Protein AF-A0A5C8LDX1-F1 (afdb_monomer_lite)

Radius of gyration: 18.89 Å; chains: 1; bounding box: 37×36×48 Å

Sequence (87 aa):
MVHPEDIDQRGKVSSIKFPRGTIVDSKYQYNPNAEPGKYGGTLDPSNRKVTQEDIKIFFKDIKFDKNGIGQIGKITNTIYYKDGSTR

Secondary structure (DSSP, 8-state):
-PPP---B-TTS--BTTS-TT-B--GGGBSSTTSPTTSTT-SB-GGG-B--HHHHHHHHTTPPB-TTS-B--S----PPBPTTS-B-

Structure (mmCIF, N/CA/C/O backbone):
data_AF-A0A5C8LDX1-F1
#
_entry.id   AF-A0A5C8LDX1-F1
#
loop_
_atom_site.group_PDB
_atom_site.id
_atom_site.type_symbol
_atom_site.label_atom_id
_atom_site.label_alt_id
_atom_site.label_comp_id
_atom_site.label_asym_id
_atom_site.label_entity_id
_atom_site.label_seq_id
_atom_site.pdbx_PDB_ins_code
_atom_site.Cartn_x
_atom_site.Cartn_y
_atom_site.Cartn_z
_atom_site.occupancy
_atom_site.B_iso_or_equiv
_atom_site.auth_seq_id
_atom_site.auth_comp_id
_atom_site.auth_asym_id
_atom_site.auth_atom_id
_atom_site.pdbx_PDB_model_num
ATOM 1 N N . MET A 1 1 ? -8.392 -9.488 2.576 1.00 46.22 1 MET A N 1
ATOM 2 C CA . MET A 1 1 ? -7.675 -8.338 1.986 1.00 46.22 1 MET A CA 1
ATOM 3 C C . MET A 1 1 ? -7.347 -8.726 0.557 1.00 46.22 1 MET A C 1
ATOM 5 O O . MET A 1 1 ? -6.557 -9.636 0.367 1.00 46.22 1 MET A O 1
ATOM 9 N N . VAL A 1 2 ? -8.056 -8.164 -0.421 1.00 49.50 2 VAL A N 1
ATOM 10 C CA . VAL A 1 2 ? -7.832 -8.479 -1.840 1.00 49.50 2 VAL A CA 1
ATOM 11 C C . VAL A 1 2 ? -6.644 -7.637 -2.294 1.00 49.50 2 VAL A C 1
ATOM 13 O O . VAL A 1 2 ? -6.693 -6.411 -2.189 1.00 49.50 2 VAL A O 1
ATOM 16 N N . HIS A 1 3 ? -5.550 -8.281 -2.697 1.00 53.62 3 HIS A N 1
ATOM 17 C CA . HIS A 1 3 ? -4.451 -7.574 -3.346 1.00 53.62 3 HIS A CA 1
ATOM 18 C C . HIS A 1 3 ? -4.881 -7.224 -4.774 1.00 53.62 3 HIS A C 1
ATOM 20 O O . HIS A 1 3 ? -5.496 -8.070 -5.421 1.00 53.62 3 HIS A O 1
ATOM 26 N N . PRO A 1 4 ? -4.591 -6.010 -5.274 1.00 58.38 4 PRO A N 1
ATOM 27 C CA . PRO A 1 4 ? -4.804 -5.705 -6.681 1.00 58.38 4 PRO A CA 1
ATOM 28 C C . PRO A 1 4 ? -4.023 -6.716 -7.528 1.00 58.38 4 PRO A C 1
ATOM 30 O O . PRO A 1 4 ? -2.817 -6.870 -7.339 1.00 58.38 4 PRO A O 1
ATOM 33 N N . GLU A 1 5 ? -4.719 -7.412 -8.425 1.00 61.62 5 GLU A N 1
ATOM 34 C CA . GLU A 1 5 ? -4.124 -8.377 -9.366 1.00 61.62 5 GLU A CA 1
ATOM 35 C C . GLU A 1 5 ? -3.314 -7.674 -10.455 1.00 61.62 5 GLU A C 1
ATOM 37 O O . GLU A 1 5 ? -2.488 -8.279 -11.132 1.00 61.62 5 GLU A O 1
ATOM 42 N N . ASP A 1 6 ? -3.558 -6.375 -10.611 1.00 68.69 6 ASP A N 1
ATOM 43 C CA . ASP A 1 6 ? -2.923 -5.560 -11.618 1.00 68.69 6 ASP A CA 1
ATOM 44 C C . ASP A 1 6 ? -1.479 -5.250 -11.206 1.00 68.69 6 ASP A C 1
ATOM 46 O O . ASP A 1 6 ? -1.195 -4.460 -10.297 1.00 68.69 6 ASP A O 1
ATOM 50 N N . ILE A 1 7 ? -0.553 -5.947 -11.853 1.00 78.75 7 ILE A N 1
ATOM 51 C CA . ILE A 1 7 ? 0.882 -5.863 -11.588 1.00 78.75 7 ILE A CA 1
ATOM 52 C C . ILE A 1 7 ? 1.456 -4.560 -12.156 1.00 78.75 7 ILE A C 1
ATOM 54 O O . ILE A 1 7 ? 2.499 -4.117 -11.681 1.00 78.75 7 ILE A O 1
ATOM 58 N N . ASP A 1 8 ? 0.788 -3.909 -13.111 1.00 87.75 8 ASP A N 1
ATOM 59 C CA . ASP A 1 8 ? 1.259 -2.660 -13.707 1.00 87.75 8 ASP A CA 1
ATOM 60 C C . 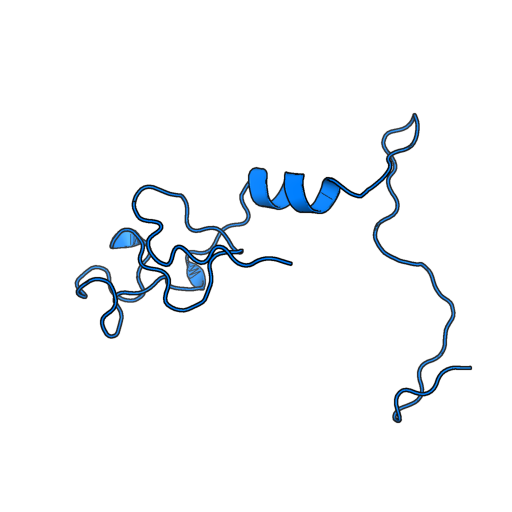ASP A 1 8 ? 0.595 -1.440 -13.062 1.00 87.75 8 ASP A C 1
ATOM 62 O O . ASP A 1 8 ? -0.604 -1.201 -13.167 1.00 87.75 8 ASP A O 1
ATOM 66 N N . GLN A 1 9 ? 1.396 -0.655 -12.349 1.00 88.56 9 GLN A N 1
ATOM 67 C CA . GLN A 1 9 ? 0.961 0.537 -11.622 1.00 88.56 9 GLN A CA 1
ATOM 68 C C . GLN A 1 9 ? 1.739 1.782 -12.072 1.00 88.56 9 GLN A C 1
ATOM 70 O O . GLN A 1 9 ? 1.895 2.737 -11.303 1.00 88.56 9 GLN A O 1
ATOM 75 N N . ARG A 1 10 ? 2.246 1.791 -13.312 1.00 90.00 10 ARG A N 1
ATOM 76 C CA . ARG A 1 10 ? 2.874 2.979 -13.917 1.00 90.00 10 ARG A CA 1
ATOM 77 C C . ARG A 1 10 ? 1.923 4.182 -13.916 1.00 90.00 10 ARG A C 1
ATOM 79 O O . ARG A 1 10 ? 0.706 4.035 -14.010 1.00 90.00 10 ARG A O 1
ATOM 86 N N . GLY A 1 11 ? 2.479 5.382 -13.752 1.00 85.69 11 GLY A N 1
ATOM 87 C CA . GLY A 1 11 ? 1.715 6.629 -13.611 1.00 85.69 11 GLY A CA 1
ATOM 88 C C . GLY A 1 11 ? 1.021 6.834 -12.256 1.00 85.69 11 GLY A C 1
ATOM 89 O O . GLY A 1 11 ? 0.405 7.881 -12.045 1.00 85.69 11 GLY A O 1
ATOM 90 N N . LYS A 1 12 ? 1.126 5.885 -11.316 1.00 84.25 12 LYS A N 1
ATOM 91 C CA . LYS A 1 12 ? 0.597 6.018 -9.949 1.00 84.25 12 LYS A CA 1
ATOM 92 C C . LYS A 1 12 ? 1.717 6.243 -8.938 1.00 84.25 12 LYS A C 1
ATOM 94 O O . LYS A 1 12 ? 2.880 5.914 -9.157 1.00 84.25 12 LYS A O 1
ATOM 99 N N . VAL A 1 13 ? 1.348 6.791 -7.783 1.00 83.50 13 VAL A N 1
ATOM 100 C CA . VAL A 1 13 ? 2.249 6.843 -6.627 1.00 83.50 13 VAL A CA 1
ATOM 101 C C . VAL A 1 13 ? 2.450 5.422 -6.106 1.00 83.50 13 VAL A C 1
ATOM 103 O O . VAL A 1 13 ? 1.476 4.698 -5.910 1.00 83.50 13 VAL A O 1
ATOM 106 N N . SER A 1 14 ? 3.702 5.040 -5.856 1.00 83.81 14 SER A N 1
ATOM 107 C CA . SER A 1 14 ? 4.088 3.749 -5.278 1.00 83.81 14 SER A CA 1
ATOM 108 C C . SER A 1 14 ? 3.431 3.512 -3.917 1.00 83.81 14 SER A C 1
ATOM 110 O O . SER A 1 14 ? 3.981 3.888 -2.884 1.00 83.81 14 SER A O 1
ATOM 112 N N . SER A 1 15 ? 2.247 2.901 -3.901 1.00 85.69 15 SER A N 1
ATOM 113 C CA . SER A 1 15 ? 1.510 2.604 -2.674 1.00 85.69 15 SER A CA 1
ATOM 114 C C . SER A 1 15 ? 2.157 1.453 -1.902 1.00 85.69 15 SER A C 1
ATOM 116 O O . SER A 1 15 ? 2.715 0.510 -2.471 1.00 85.69 15 SER A O 1
ATOM 118 N N . ILE A 1 16 ? 2.019 1.493 -0.577 1.00 86.38 16 ILE A N 1
ATOM 119 C CA . ILE A 1 16 ? 2.431 0.409 0.317 1.00 86.38 16 ILE A CA 1
ATOM 120 C C . ILE A 1 16 ? 1.707 -0.915 0.023 1.00 86.38 16 ILE A C 1
ATOM 122 O O . ILE A 1 16 ? 2.274 -1.980 0.268 1.00 86.38 16 ILE A O 1
ATOM 126 N N . LYS A 1 17 ? 0.492 -0.869 -0.540 1.00 84.69 17 LYS A N 1
ATOM 127 C CA . LYS A 1 17 ? -0.351 -2.053 -0.776 1.00 84.69 17 LYS A CA 1
ATOM 128 C C . LYS A 1 17 ? -0.031 -2.827 -2.047 1.00 84.69 17 LYS A C 1
ATOM 130 O O . LYS A 1 17 ? -0.547 -3.935 -2.208 1.00 84.69 17 LYS A O 1
ATOM 135 N N . PHE A 1 18 ? 0.777 -2.269 -2.947 1.00 87.50 18 PHE A N 1
ATOM 136 C CA . PHE A 1 18 ? 1.125 -2.949 -4.191 1.00 87.50 18 PHE A CA 1
ATOM 137 C C . PHE A 1 18 ? 1.796 -4.302 -3.904 1.00 87.50 18 PHE A C 1
ATOM 139 O O . PHE A 1 18 ? 2.571 -4.406 -2.950 1.00 87.50 18 PHE A O 1
ATOM 146 N N . PRO A 1 19 ? 1.510 -5.366 -4.668 1.00 86.31 19 PRO A N 1
ATOM 147 C CA . PRO A 1 19 ? 2.171 -6.649 -4.459 1.00 86.31 19 PRO A CA 1
ATOM 148 C C . PRO A 1 19 ? 3.691 -6.550 -4.688 1.00 86.31 19 PRO A C 1
ATOM 150 O O . PRO A 1 19 ? 4.251 -5.511 -5.049 1.00 86.31 19 PRO A O 1
ATOM 153 N N . ARG A 1 20 ? 4.421 -7.630 -4.408 1.00 84.56 20 ARG A N 1
ATOM 154 C CA . ARG A 1 20 ? 5.817 -7.726 -4.862 1.00 84.56 20 ARG A CA 1
ATOM 155 C C . ARG A 1 20 ? 5.828 -7.985 -6.367 1.00 84.56 20 ARG A C 1
ATOM 157 O O . ARG A 1 20 ? 4.919 -8.624 -6.882 1.00 84.56 20 ARG A O 1
ATOM 164 N N . GLY A 1 21 ? 6.853 -7.492 -7.057 1.00 86.12 21 GLY A N 1
ATOM 165 C CA . GLY A 1 21 ? 6.958 -7.628 -8.512 1.00 86.12 21 GLY A CA 1
ATOM 166 C C . GLY A 1 21 ? 6.136 -6.613 -9.312 1.00 86.12 21 GLY A C 1
ATOM 167 O O . GLY A 1 21 ? 6.114 -6.699 -10.533 1.00 86.12 21 GLY A O 1
ATOM 168 N N . THR A 1 22 ? 5.495 -5.638 -8.656 1.00 90.81 22 THR A N 1
ATOM 169 C CA . THR A 1 22 ? 4.759 -4.565 -9.336 1.00 90.81 22 THR A CA 1
ATOM 170 C C . THR A 1 22 ? 5.668 -3.769 -10.269 1.00 90.81 22 THR A C 1
ATOM 172 O O . THR A 1 22 ? 6.745 -3.311 -9.871 1.00 90.81 22 THR A O 1
ATOM 175 N N . ILE A 1 23 ? 5.204 -3.586 -11.500 1.00 92.00 23 ILE A N 1
ATOM 176 C CA . ILE A 1 23 ? 5.786 -2.712 -12.507 1.00 92.00 23 ILE A CA 1
ATOM 177 C C . ILE A 1 23 ? 5.359 -1.276 -12.193 1.00 92.00 23 ILE A C 1
ATOM 179 O O . ILE A 1 23 ? 4.183 -0.982 -11.996 1.00 92.00 23 ILE A O 1
ATOM 183 N N . VAL A 1 24 ? 6.334 -0.380 -12.113 1.00 91.06 24 VAL A N 1
ATOM 184 C CA . VAL A 1 24 ? 6.153 1.040 -11.786 1.00 91.06 24 VAL A CA 1
ATOM 185 C C . VAL A 1 24 ? 7.034 1.886 -12.695 1.00 91.06 24 VAL A C 1
ATOM 187 O O . VAL A 1 24 ? 7.890 1.355 -13.408 1.00 91.06 24 VAL A O 1
ATOM 190 N N . ASP A 1 25 ? 6.841 3.205 -12.671 1.00 93.00 25 ASP A N 1
ATOM 191 C CA . ASP A 1 25 ? 7.719 4.129 -13.390 1.00 93.00 25 ASP A CA 1
ATOM 192 C C . ASP A 1 25 ? 9.178 3.917 -12.966 1.00 93.00 25 ASP A C 1
ATOM 194 O O . ASP A 1 25 ? 9.455 3.684 -11.787 1.00 93.00 25 ASP A O 1
ATOM 198 N N . SER A 1 26 ? 10.117 4.052 -13.905 1.00 92.12 26 SER A N 1
ATOM 199 C CA . SER A 1 26 ? 11.552 3.794 -13.708 1.00 92.12 26 SER A CA 1
ATOM 200 C C . SER A 1 26 ? 12.132 4.422 -12.437 1.00 92.12 26 SE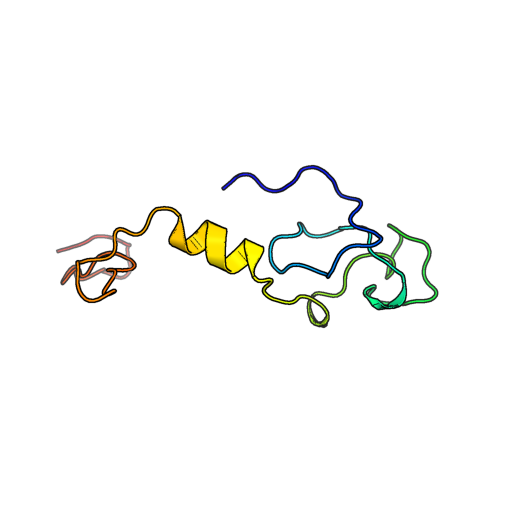R A C 1
ATOM 202 O O . SER A 1 26 ? 12.887 3.783 -11.714 1.00 92.12 26 SER A O 1
ATOM 204 N N . LYS A 1 27 ? 11.710 5.645 -12.095 1.00 93.06 27 LYS A N 1
ATOM 205 C CA . LYS A 1 27 ? 12.150 6.367 -10.885 1.00 93.06 27 LYS A CA 1
ATOM 206 C C . LYS A 1 27 ? 11.809 5.673 -9.557 1.00 93.06 27 LYS A C 1
ATOM 208 O O . LYS A 1 27 ? 12.344 6.059 -8.525 1.00 93.06 27 LYS A O 1
ATOM 213 N N . TYR A 1 28 ? 10.896 4.705 -9.572 1.00 92.88 28 TYR A N 1
ATOM 214 C CA . TYR A 1 28 ? 10.465 3.943 -8.400 1.00 92.88 28 TYR A CA 1
ATOM 215 C C . TYR A 1 28 ? 10.967 2.493 -8.399 1.00 92.88 28 TYR A C 1
ATOM 217 O O . TYR A 1 28 ? 10.727 1.767 -7.431 1.00 92.88 28 TYR A O 1
ATOM 225 N N . GLN A 1 29 ? 11.637 2.057 -9.465 1.00 94.00 29 GLN A N 1
ATOM 226 C CA . GLN A 1 29 ? 12.220 0.721 -9.564 1.00 94.00 29 GLN A CA 1
ATOM 227 C C . GLN A 1 29 ? 13.519 0.628 -8.748 1.00 94.00 29 GLN A C 1
ATOM 229 O O . GLN A 1 29 ? 14.117 1.650 -8.417 1.00 94.00 29 GLN A O 1
ATOM 234 N N . TYR A 1 30 ? 13.974 -0.594 -8.451 1.00 93.06 30 TYR A N 1
ATOM 235 C CA . TYR A 1 30 ? 15.291 -0.824 -7.830 1.00 93.06 30 TYR A CA 1
ATOM 236 C C . TYR A 1 30 ? 16.442 -0.274 -8.682 1.00 93.06 30 TYR A C 1
ATOM 238 O O . TYR A 1 30 ? 17.415 0.257 -8.154 1.00 93.06 30 TYR A O 1
ATOM 246 N N . ASN A 1 31 ? 16.339 -0.414 -10.005 1.00 93.81 31 ASN A N 1
ATOM 247 C CA . ASN A 1 31 ? 17.256 0.170 -10.971 1.00 93.81 31 ASN A CA 1
ATOM 248 C C . ASN A 1 31 ? 16.441 0.924 -12.034 1.00 93.81 31 ASN A C 1
ATOM 250 O O . ASN A 1 31 ? 15.791 0.277 -12.852 1.00 93.81 31 ASN A O 1
ATOM 254 N N . PRO A 1 32 ? 16.511 2.265 -12.086 1.00 92.94 32 PRO A N 1
ATOM 255 C CA . PRO A 1 32 ? 15.776 3.055 -13.073 1.00 92.94 32 PRO A CA 1
ATOM 256 C C . PRO A 1 32 ? 16.115 2.746 -14.536 1.00 92.94 32 PRO A C 1
ATOM 258 O O . PRO A 1 32 ? 15.316 3.043 -15.420 1.00 92.94 32 PRO A O 1
ATOM 261 N N . ASN A 1 33 ? 17.285 2.159 -14.798 1.00 94.38 33 ASN A N 1
ATOM 262 C CA . ASN A 1 33 ? 17.718 1.778 -16.142 1.00 94.38 33 ASN A CA 1
ATOM 263 C C . ASN A 1 33 ? 17.343 0.332 -16.506 1.00 94.38 33 ASN A C 1
ATOM 265 O O . ASN A 1 33 ? 17.637 -0.106 -17.616 1.00 94.38 33 ASN A O 1
ATOM 269 N N . ALA A 1 34 ? 16.759 -0.435 -15.581 1.00 92.38 34 ALA A N 1
ATOM 270 C CA . ALA A 1 34 ? 16.323 -1.794 -15.866 1.00 92.38 34 ALA A CA 1
ATOM 271 C C . ALA A 1 34 ? 15.025 -1.798 -16.683 1.00 92.38 34 ALA A C 1
ATOM 273 O O . ALA A 1 34 ? 14.173 -0.917 -16.564 1.00 92.38 34 ALA A O 1
ATOM 274 N N . GLU A 1 35 ? 14.857 -2.830 -17.505 1.00 91.75 35 GLU A N 1
ATOM 275 C CA . GLU A 1 35 ? 13.595 -3.059 -18.200 1.00 91.75 35 GLU A CA 1
ATOM 276 C C . GLU A 1 35 ? 12.487 -3.427 -17.197 1.00 91.75 35 GLU A C 1
ATOM 278 O O . GLU A 1 35 ? 12.713 -4.280 -16.329 1.00 91.75 35 GLU A O 1
ATOM 283 N N . PRO A 1 36 ? 11.274 -2.853 -17.318 1.00 90.81 36 PRO A N 1
ATOM 284 C CA . PRO A 1 36 ? 10.153 -3.171 -16.442 1.00 90.81 36 PRO A CA 1
ATOM 285 C C . PRO A 1 36 ? 9.887 -4.680 -16.331 1.00 90.81 36 PRO A C 1
ATOM 287 O O . PRO A 1 36 ? 9.785 -5.384 -17.334 1.00 90.81 36 PRO A O 1
ATOM 290 N N . GLY A 1 37 ? 9.768 -5.186 -15.103 1.00 87.00 37 GLY A N 1
ATOM 291 C CA . GLY A 1 37 ? 9.509 -6.607 -14.833 1.00 87.00 37 GLY A CA 1
ATOM 292 C C . GLY A 1 37 ? 10.726 -7.536 -14.960 1.00 87.00 37 GLY A C 1
ATOM 293 O O . GLY A 1 37 ? 10.608 -8.728 -14.672 1.00 87.00 37 GLY A O 1
ATOM 294 N N . LYS A 1 38 ? 11.903 -7.027 -15.349 1.00 92.31 38 LYS A N 1
ATOM 295 C CA . LYS A 1 38 ? 13.178 -7.762 -15.264 1.00 92.31 38 LYS A CA 1
ATOM 296 C C . LYS A 1 38 ? 13.846 -7.549 -13.906 1.00 92.31 38 LYS A C 1
ATOM 298 O O . LYS A 1 38 ? 13.343 -6.826 -13.049 1.00 92.31 38 LYS A O 1
ATOM 303 N N . TYR A 1 39 ? 14.992 -8.197 -13.691 1.00 91.06 39 TYR A N 1
ATOM 304 C CA . TYR A 1 39 ? 15.784 -8.001 -12.479 1.00 91.06 39 TYR A CA 1
ATOM 305 C C . TYR A 1 39 ? 16.118 -6.514 -12.291 1.00 91.06 39 TYR A C 1
ATOM 307 O O . TYR A 1 39 ? 16.675 -5.877 -13.181 1.00 91.06 39 TYR A O 1
ATOM 315 N N . GLY A 1 40 ? 15.740 -5.958 -11.141 1.00 89.38 40 GLY A N 1
ATOM 316 C CA . GLY A 1 40 ? 15.873 -4.529 -10.850 1.00 89.38 40 GLY A CA 1
ATOM 317 C C . GLY A 1 40 ? 14.763 -3.639 -11.430 1.00 89.38 40 GLY A C 1
ATOM 318 O O . GLY A 1 40 ? 14.645 -2.494 -11.011 1.00 89.38 40 GLY A O 1
ATOM 319 N N . GLY A 1 41 ? 13.917 -4.160 -12.323 1.00 92.38 41 GLY A N 1
ATOM 320 C CA . GLY A 1 41 ? 12.860 -3.430 -13.032 1.00 92.38 41 GLY A CA 1
ATOM 321 C C . GLY A 1 41 ? 11.484 -3.455 -12.359 1.00 92.38 41 GLY A C 1
ATOM 322 O O . GLY A 1 41 ? 10.456 -3.240 -13.002 1.00 92.38 41 GLY A O 1
ATOM 323 N N . THR A 1 42 ? 11.439 -3.784 -11.071 1.00 92.62 42 THR A N 1
ATOM 324 C CA . THR A 1 42 ? 10.217 -3.827 -10.255 1.00 92.62 42 THR A CA 1
ATOM 325 C C . THR A 1 42 ? 10.312 -2.818 -9.121 1.00 92.62 42 THR A C 1
ATOM 327 O O . THR A 1 42 ? 11.411 -2.393 -8.764 1.00 92.62 42 THR A O 1
ATOM 330 N N . LEU A 1 43 ? 9.174 -2.467 -8.523 1.00 92.75 43 LEU A N 1
ATOM 331 C CA . LEU A 1 43 ? 9.083 -1.516 -7.415 1.00 92.75 43 LEU A CA 1
ATOM 332 C C . LEU A 1 43 ? 10.071 -1.820 -6.278 1.00 92.75 43 LEU A C 1
ATOM 334 O O . LEU A 1 43 ? 9.987 -2.876 -5.645 1.00 92.75 43 LEU A O 1
ATOM 338 N N . ASP A 1 44 ? 10.932 -0.847 -5.978 1.00 93.12 44 ASP A N 1
ATOM 339 C CA . ASP A 1 44 ? 11.772 -0.842 -4.781 1.00 93.12 44 ASP A CA 1
ATOM 340 C C . ASP A 1 44 ? 10.896 -0.590 -3.535 1.00 93.12 44 ASP A C 1
ATOM 342 O O . ASP A 1 44 ? 10.181 0.419 -3.476 1.00 93.12 44 ASP A O 1
ATOM 346 N N . PRO A 1 45 ? 10.924 -1.471 -2.516 1.00 90.12 45 PRO A N 1
ATOM 347 C CA . PRO A 1 45 ? 10.244 -1.272 -1.243 1.00 90.12 45 PRO A CA 1
ATOM 348 C C . PRO A 1 45 ? 10.522 0.079 -0.583 1.00 90.12 45 PRO A C 1
ATOM 350 O O . PRO A 1 45 ? 9.620 0.626 0.049 1.00 90.12 45 PRO A O 1
ATOM 353 N N . SER A 1 46 ? 11.721 0.634 -0.761 1.00 91.31 46 SER A N 1
ATOM 354 C CA . SER A 1 46 ? 12.141 1.921 -0.186 1.00 91.31 46 SER A CA 1
ATOM 355 C C . SER A 1 46 ? 11.346 3.102 -0.750 1.00 91.31 46 SER A C 1
ATOM 357 O O . SER A 1 46 ? 11.163 4.115 -0.080 1.00 91.31 46 SER A O 1
ATOM 359 N N . ASN A 1 47 ? 10.825 2.960 -1.972 1.00 91.06 47 ASN A N 1
ATOM 360 C CA . ASN A 1 47 ? 10.024 3.980 -2.646 1.00 91.06 47 ASN A CA 1
ATOM 361 C C . ASN A 1 47 ? 8.527 3.887 -2.324 1.00 91.06 47 ASN A C 1
ATOM 363 O O . ASN A 1 47 ? 7.744 4.712 -2.806 1.00 91.06 47 ASN A O 1
ATOM 367 N N . ARG A 1 48 ? 8.102 2.898 -1.528 1.00 91.00 48 ARG A N 1
ATOM 368 C CA . ARG A 1 48 ? 6.698 2.734 -1.142 1.00 91.00 48 ARG A CA 1
ATOM 369 C C . ARG A 1 48 ? 6.280 3.817 -0.160 1.00 91.00 48 ARG A C 1
ATOM 371 O O . ARG A 1 48 ? 6.969 4.107 0.814 1.00 91.00 48 ARG A O 1
ATOM 378 N N . LYS A 1 49 ? 5.101 4.382 -0.390 1.00 90.25 49 LYS A N 1
ATOM 379 C CA . LYS A 1 49 ? 4.489 5.404 0.454 1.00 90.25 49 LYS A CA 1
ATOM 380 C C . LYS A 1 49 ? 3.083 4.987 0.844 1.00 90.25 49 LYS A C 1
ATOM 382 O O . LYS A 1 49 ? 2.362 4.350 0.078 1.00 90.25 49 LYS A O 1
ATOM 387 N N . VAL A 1 50 ? 2.684 5.374 2.047 1.00 89.50 50 VAL A N 1
ATOM 388 C CA . VAL A 1 50 ? 1.288 5.283 2.469 1.00 89.50 50 VAL A CA 1
ATOM 389 C C . VAL A 1 50 ? 0.528 6.416 1.785 1.00 89.50 50 VAL A C 1
ATOM 391 O O . VAL A 1 50 ? 0.868 7.585 1.965 1.00 89.50 50 VAL A O 1
ATOM 394 N N . THR A 1 51 ? -0.470 6.080 0.970 1.00 88.75 51 THR A N 1
ATOM 395 C CA . THR A 1 51 ? -1.313 7.077 0.295 1.00 88.75 51 THR A CA 1
ATOM 396 C C . THR A 1 51 ? -2.551 7.417 1.128 1.00 88.75 51 THR A C 1
ATOM 398 O O . THR A 1 51 ? -2.952 6.669 2.021 1.00 88.75 51 THR A O 1
ATOM 401 N N . GLN A 1 52 ? -3.215 8.534 0.822 1.00 88.06 52 GLN A N 1
ATOM 402 C CA . GLN A 1 52 ? -4.466 8.897 1.497 1.00 88.06 52 GLN A CA 1
ATOM 403 C C . GLN A 1 52 ? -5.571 7.850 1.284 1.00 88.06 52 GLN A C 1
ATOM 405 O O . GLN A 1 52 ? -6.407 7.638 2.163 1.00 88.06 52 GLN A O 1
ATOM 410 N N . GLU A 1 53 ? -5.587 7.193 0.126 1.00 86.62 53 GLU A N 1
ATOM 411 C CA . GLU A 1 53 ? -6.525 6.113 -0.177 1.00 86.62 53 GLU A CA 1
ATOM 412 C C . GLU A 1 53 ? -6.237 4.871 0.672 1.00 86.62 53 GLU A C 1
ATOM 414 O O . GLU A 1 53 ? -7.161 4.253 1.207 1.00 86.62 53 GLU A O 1
ATOM 419 N N . ASP A 1 54 ? -4.954 4.574 0.908 1.00 86.00 54 ASP A N 1
ATOM 420 C CA . ASP A 1 54 ? -4.548 3.498 1.811 1.00 86.00 54 ASP A CA 1
ATOM 421 C C . ASP A 1 54 ? -5.102 3.698 3.219 1.00 86.00 54 ASP A C 1
ATOM 423 O O . ASP A 1 54 ? -5.667 2.757 3.788 1.00 86.00 54 ASP A O 1
ATOM 427 N N . ILE A 1 55 ? -4.992 4.933 3.719 1.00 87.44 55 ILE A N 1
ATOM 428 C CA . ILE A 1 55 ? -5.513 5.375 5.015 1.00 87.44 55 ILE A CA 1
ATOM 429 C C . ILE A 1 55 ? -7.041 5.261 5.050 1.00 87.44 55 ILE A C 1
ATOM 431 O O . ILE A 1 55 ? -7.594 4.665 5.971 1.00 87.44 55 ILE A O 1
ATOM 435 N N . LYS A 1 56 ? -7.740 5.779 4.032 1.00 88.06 56 LYS A N 1
ATOM 436 C CA . LYS A 1 56 ? -9.213 5.737 3.966 1.00 88.06 56 LYS A CA 1
ATOM 437 C C . LYS A 1 56 ? -9.753 4.311 4.026 1.00 88.06 56 LYS A C 1
ATOM 439 O O . LYS A 1 56 ? -10.719 4.058 4.737 1.00 88.06 56 LYS A O 1
ATOM 444 N N . ILE A 1 57 ? -9.122 3.382 3.310 1.00 85.69 57 ILE A N 1
ATOM 445 C CA . ILE A 1 57 ? -9.520 1.970 3.327 1.00 85.69 57 ILE A CA 1
ATOM 446 C C . ILE A 1 57 ? -9.339 1.367 4.724 1.00 85.69 57 ILE A C 1
ATOM 448 O O . ILE A 1 57 ? -10.193 0.604 5.156 1.00 85.69 57 ILE A O 1
ATOM 452 N N . PHE A 1 58 ? -8.262 1.715 5.434 1.00 83.06 58 PHE A N 1
ATOM 453 C CA . PHE A 1 58 ? -8.028 1.220 6.794 1.00 83.06 58 PHE A CA 1
ATOM 454 C C . PHE A 1 58 ? -9.117 1.682 7.773 1.00 83.06 58 PHE A C 1
ATOM 456 O O . PHE A 1 58 ? -9.569 0.909 8.612 1.00 83.06 58 PHE A O 1
ATOM 463 N N . PHE A 1 59 ? -9.584 2.924 7.630 1.00 84.94 59 PHE A N 1
ATOM 464 C CA . PHE A 1 59 ? -10.626 3.495 8.484 1.00 84.94 59 PHE A CA 1
ATOM 465 C C . PHE A 1 59 ? -12.060 3.180 8.054 1.00 84.94 59 PHE A C 1
ATOM 467 O O . PHE A 1 59 ? -12.984 3.492 8.800 1.00 84.94 59 PHE A O 1
ATOM 474 N N . LYS A 1 60 ? -12.266 2.546 6.895 1.00 85.12 60 LYS A N 1
ATOM 475 C CA . LYS A 1 60 ? -13.601 2.274 6.343 1.00 85.12 60 LYS A CA 1
ATOM 476 C C . LYS A 1 60 ? -14.497 1.480 7.302 1.00 85.12 60 LYS A C 1
ATOM 478 O O . LYS A 1 60 ? -15.694 1.743 7.363 1.00 85.12 60 LYS A O 1
ATOM 483 N N .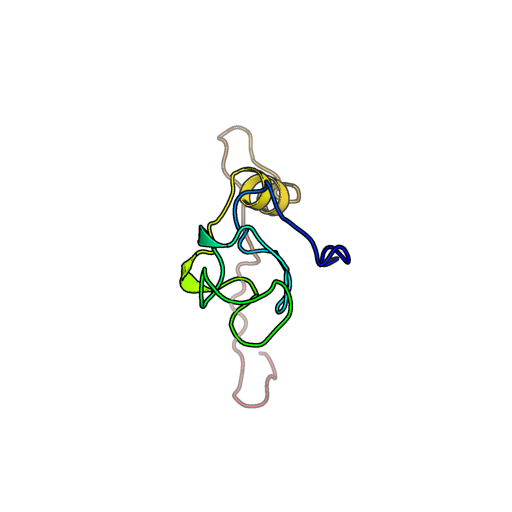 ASP A 1 61 ? -13.909 0.554 8.055 1.00 83.38 61 ASP A N 1
ATOM 484 C CA . ASP A 1 61 ? -14.638 -0.343 8.959 1.00 83.38 61 ASP A CA 1
ATOM 485 C C . ASP A 1 61 ? -14.621 0.134 10.426 1.00 83.38 61 ASP A C 1
ATOM 487 O O . ASP A 1 61 ? -15.190 -0.517 11.306 1.00 83.38 61 ASP A O 1
ATOM 491 N N . ILE A 1 62 ? -13.988 1.280 10.710 1.00 86.31 62 ILE A N 1
ATOM 492 C CA . ILE A 1 62 ? -13.908 1.850 12.058 1.00 86.31 62 ILE A CA 1
ATOM 493 C C . ILE A 1 62 ? -15.101 2.779 12.279 1.00 86.31 62 ILE A C 1
ATOM 495 O O . ILE A 1 62 ? -15.325 3.736 11.539 1.00 86.31 62 ILE A O 1
ATOM 499 N N . LYS A 1 63 ? -15.867 2.509 13.338 1.00 85.62 63 LYS A N 1
ATOM 500 C CA . LYS A 1 63 ? -16.939 3.399 13.790 1.00 85.62 63 LYS A CA 1
ATOM 501 C C . LYS A 1 63 ? -16.349 4.462 14.706 1.00 85.62 63 LYS A C 1
ATOM 503 O O . LYS A 1 63 ? -15.724 4.130 15.711 1.00 85.62 63 LYS A O 1
ATOM 508 N N . PHE A 1 64 ? -16.576 5.720 14.356 1.00 87.75 64 PHE A N 1
ATOM 5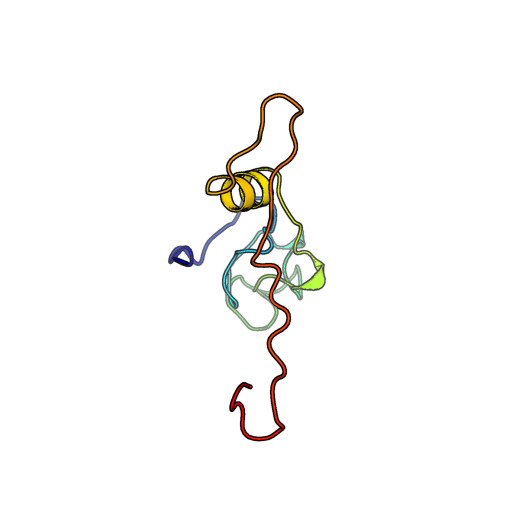09 C CA . PHE A 1 64 ? -16.205 6.868 15.172 1.00 87.75 64 PHE A CA 1
ATOM 510 C C . PHE A 1 64 ? -17.409 7.329 15.992 1.00 87.75 64 PHE A C 1
ATOM 512 O O . PHE A 1 64 ? -18.541 7.320 15.500 1.00 87.75 64 PHE A O 1
ATOM 519 N N . ASP A 1 65 ? -17.176 7.708 17.244 1.00 87.50 65 ASP A N 1
ATOM 520 C CA . ASP A 1 65 ? -18.192 8.332 18.083 1.00 87.50 65 ASP A CA 1
ATOM 521 C C . ASP A 1 65 ? -18.434 9.805 17.688 1.00 87.50 65 ASP A C 1
ATOM 523 O O . ASP A 1 65 ? -17.784 10.366 16.803 1.00 87.50 65 ASP A O 1
ATOM 527 N N . LYS A 1 66 ? -19.374 10.460 18.376 1.00 89.06 66 LYS A N 1
ATOM 528 C CA . LYS A 1 66 ? -19.706 11.883 18.177 1.00 89.06 66 LYS A CA 1
ATOM 529 C C . LYS A 1 66 ? -18.552 12.860 18.464 1.00 89.06 66 LYS A C 1
ATOM 531 O O . LYS A 1 66 ? -18.664 14.028 18.111 1.00 89.06 66 LYS A O 1
ATOM 536 N N . ASN A 1 67 ? -17.476 12.395 19.098 1.00 90.00 67 ASN A N 1
ATOM 537 C CA . ASN A 1 67 ? -16.274 13.170 19.400 1.00 90.00 67 ASN A CA 1
ATOM 538 C C . ASN A 1 67 ? -15.124 12.855 18.422 1.00 90.00 67 ASN A C 1
ATOM 540 O O . ASN A 1 67 ? -14.027 13.387 18.583 1.00 90.00 67 ASN A O 1
ATOM 544 N N . GLY A 1 68 ? -15.351 11.994 17.421 1.00 84.94 68 GLY A N 1
ATOM 545 C CA . GLY A 1 68 ? -14.329 11.571 16.463 1.00 84.94 68 GLY A CA 1
ATOM 546 C C . GLY A 1 68 ? -13.380 10.493 16.993 1.00 84.94 68 GLY A C 1
ATOM 547 O O . GLY A 1 68 ? -12.317 10.280 16.411 1.00 84.94 68 GLY A O 1
ATOM 548 N N . ILE A 1 69 ? -13.736 9.801 18.077 1.00 85.62 69 ILE A N 1
ATOM 549 C CA . ILE A 1 69 ? -12.927 8.729 18.663 1.00 85.62 69 ILE A CA 1
ATOM 550 C C . ILE A 1 69 ? -13.377 7.392 18.070 1.00 85.62 69 ILE A C 1
ATOM 552 O O . ILE A 1 69 ? -14.543 7.014 18.169 1.00 85.62 69 ILE A O 1
ATOM 556 N N . GLY A 1 70 ? -12.446 6.668 17.448 1.00 85.06 70 GLY A N 1
ATOM 557 C CA . GLY A 1 70 ? -12.662 5.324 16.912 1.00 85.06 70 GLY A CA 1
ATOM 558 C C . GLY A 1 70 ? -11.739 4.313 17.586 1.00 85.06 70 GLY A C 1
ATOM 559 O O . GLY A 1 70 ? -10.554 4.585 17.780 1.00 85.06 70 GLY A O 1
ATOM 560 N N . GLN A 1 71 ? -12.266 3.143 17.946 1.00 82.56 71 GLN A N 1
ATOM 561 C CA . GLN A 1 71 ? -11.461 2.060 18.509 1.00 82.56 71 GLN A CA 1
ATOM 562 C C . GLN A 1 71 ? -10.866 1.207 17.385 1.00 82.56 71 GLN A C 1
ATOM 564 O O . GLN A 1 71 ? -11.590 0.679 16.542 1.00 82.56 71 GLN A O 1
ATOM 569 N N . ILE A 1 72 ? -9.542 1.054 17.397 1.00 83.25 72 ILE A N 1
ATOM 570 C CA . ILE A 1 72 ? -8.802 0.226 16.441 1.00 83.25 72 ILE A CA 1
ATOM 571 C C . ILE A 1 72 ? -8.316 -1.025 17.168 1.00 83.25 72 ILE A C 1
ATOM 573 O O . ILE A 1 72 ? -7.630 -0.930 18.184 1.00 83.25 72 ILE A O 1
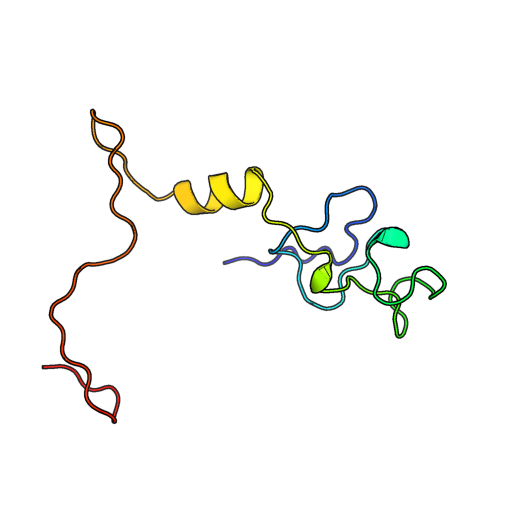ATOM 577 N N . GLY A 1 73 ? -8.662 -2.200 16.641 1.00 76.44 73 GLY A N 1
ATOM 578 C CA . GLY A 1 73 ? -8.328 -3.481 17.262 1.00 76.44 73 GLY A CA 1
ATOM 579 C C . GLY A 1 73 ? -9.207 -3.824 18.470 1.00 76.44 73 GLY A C 1
ATOM 580 O O . GLY A 1 73 ? -10.220 -3.179 18.742 1.00 76.44 73 GLY A O 1
ATOM 581 N N . LYS A 1 74 ? -8.832 -4.886 19.189 1.00 77.81 74 LYS A N 1
ATOM 582 C CA . LYS A 1 74 ? -9.550 -5.377 20.370 1.00 77.81 74 LYS A CA 1
ATOM 583 C C . LYS A 1 74 ? -8.644 -5.249 21.588 1.00 77.81 74 LYS A C 1
ATOM 585 O O . LYS A 1 74 ? -7.538 -5.779 21.586 1.00 77.81 74 LYS A O 1
ATOM 590 N N . ILE A 1 75 ? -9.116 -4.571 22.629 1.00 75.00 75 ILE A N 1
ATOM 591 C CA . ILE A 1 75 ? -8.427 -4.566 23.922 1.00 75.00 75 ILE A CA 1
ATOM 592 C C . ILE A 1 75 ? -8.787 -5.884 24.611 1.00 75.00 75 ILE A C 1
ATOM 594 O O . ILE A 1 75 ? -9.956 -6.128 24.909 1.00 75.00 75 ILE A O 1
ATOM 598 N N . THR A 1 76 ? -7.802 -6.757 24.815 1.00 78.06 76 THR A N 1
ATOM 599 C CA . THR A 1 76 ? -7.992 -8.044 25.498 1.00 78.06 76 THR A CA 1
ATOM 600 C C . THR A 1 76 ? -6.925 -8.227 26.561 1.00 78.06 76 THR A C 1
ATOM 602 O O . THR A 1 76 ? -5.748 -8.041 26.266 1.00 78.06 76 THR A O 1
ATOM 605 N N . ASN A 1 77 ? -7.314 -8.666 27.757 1.00 80.25 77 ASN A N 1
ATOM 606 C CA . ASN A 1 77 ? -6.377 -9.082 28.804 1.00 80.25 77 ASN A CA 1
ATOM 607 C C . ASN A 1 77 ? -6.047 -10.586 28.705 1.00 80.25 77 ASN A C 1
ATOM 609 O O . ASN A 1 77 ? -5.915 -11.281 29.707 1.00 80.25 77 ASN A O 1
ATOM 613 N N . THR A 1 78 ? -6.013 -11.105 27.476 1.00 81.00 78 THR A N 1
ATOM 614 C CA . THR A 1 78 ? -5.778 -12.519 27.193 1.00 81.00 78 THR A CA 1
ATOM 615 C C . THR A 1 78 ? -4.284 -12.799 27.268 1.00 81.00 78 THR A C 1
ATOM 617 O O . THR A 1 78 ? -3.496 -12.194 26.539 1.00 81.00 78 THR A O 1
ATOM 620 N N . ILE A 1 79 ? -3.895 -13.716 28.149 1.00 83.06 79 ILE A N 1
ATOM 621 C CA . ILE A 1 79 ? -2.501 -14.132 28.305 1.00 83.06 79 ILE A CA 1
ATOM 622 C C . ILE A 1 79 ? -2.240 -15.255 27.307 1.00 83.06 79 ILE A C 1
ATOM 624 O O . ILE A 1 79 ? -2.887 -16.296 27.388 1.00 83.06 79 ILE A O 1
ATOM 628 N N . TYR A 1 80 ? -1.297 -15.041 26.390 1.00 83.88 80 TYR A N 1
ATOM 629 C CA . TYR A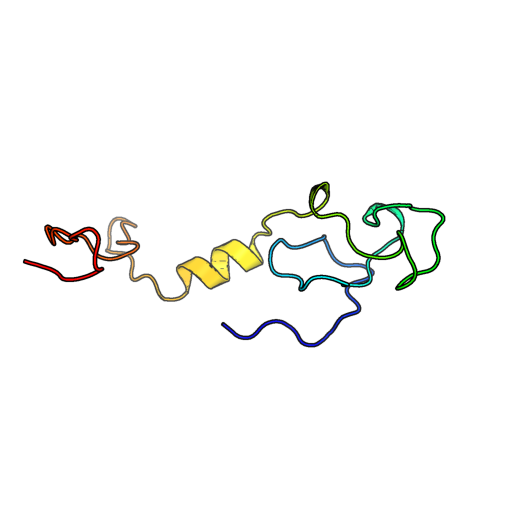 1 80 ? -0.849 -16.061 25.444 1.00 83.88 80 TYR A CA 1
ATOM 630 C C . TYR A 1 80 ? 0.353 -16.811 26.016 1.00 83.88 80 TYR A C 1
ATOM 632 O O . TYR A 1 80 ? 1.357 -16.201 26.397 1.00 83.88 80 TYR A O 1
ATOM 640 N N . TYR A 1 81 ? 0.261 -18.134 26.060 1.00 86.81 81 TYR A N 1
ATOM 641 C CA . TYR A 1 81 ? 1.387 -19.005 26.377 1.00 86.81 81 TYR A CA 1
ATOM 642 C C . TYR A 1 81 ? 2.259 -19.237 25.134 1.00 86.81 81 TYR A C 1
ATOM 644 O O . TYR A 1 81 ? 1.870 -18.938 24.004 1.00 86.81 81 TYR A O 1
ATOM 652 N N . LYS A 1 82 ? 3.471 -19.775 25.329 1.00 85.38 82 LYS A N 1
ATOM 653 C CA . LYS A 1 82 ? 4.435 -20.025 24.236 1.00 85.38 82 LYS A CA 1
ATOM 654 C C . LYS A 1 82 ? 3.924 -21.006 23.172 1.00 85.38 82 LYS A C 1
ATOM 656 O O . LYS A 1 82 ? 4.448 -21.008 22.066 1.00 85.38 82 LYS A O 1
ATOM 661 N N . ASP A 1 83 ? 2.937 -21.827 23.509 1.00 88.56 83 ASP A N 1
ATOM 662 C CA . ASP A 1 83 ? 2.282 -22.785 22.613 1.00 88.56 83 ASP A CA 1
ATOM 663 C C . ASP A 1 83 ? 1.085 -22.184 21.847 1.00 88.56 83 ASP A C 1
ATOM 665 O O . ASP A 1 83 ? 0.441 -22.881 21.068 1.00 88.56 83 ASP A O 1
ATOM 669 N N . GLY A 1 84 ? 0.786 -20.895 22.050 1.00 80.00 84 GLY A N 1
ATOM 670 C CA . GLY A 1 84 ? -0.348 -20.206 21.435 1.00 80.00 84 GLY A CA 1
ATOM 671 C C . GLY A 1 84 ? -1.685 -20.408 22.153 1.00 80.00 84 GLY A C 1
ATOM 672 O O . GLY A 1 84 ? -2.690 -19.861 21.697 1.00 80.00 84 GLY A O 1
ATOM 673 N N . SER A 1 85 ? -1.722 -21.145 23.269 1.00 82.19 85 SER A N 1
ATOM 674 C CA . SER A 1 85 ? -2.922 -21.273 24.104 1.00 82.19 85 SER A CA 1
ATOM 675 C C . SER A 1 85 ? -3.181 -20.006 24.932 1.00 82.19 85 SER A C 1
ATOM 677 O O . SER A 1 85 ? -2.285 -19.184 25.146 1.00 82.19 85 SER A O 1
ATOM 679 N N . THR A 1 86 ? -4.425 -19.828 25.388 1.00 82.81 86 THR A N 1
ATOM 680 C CA . THR A 1 86 ? -4.881 -18.624 26.100 1.00 82.81 86 THR A CA 1
ATOM 681 C C . THR A 1 86 ? -5.543 -18.954 27.435 1.00 82.81 86 THR A C 1
ATOM 683 O O . THR A 1 86 ? -6.276 -19.940 27.508 1.00 82.81 86 THR A O 1
ATOM 686 N N . ARG A 1 87 ? -5.334 -18.114 28.460 1.00 66.88 87 ARG A N 1
ATOM 687 C CA . ARG A 1 87 ? -6.034 -18.176 29.761 1.00 66.88 87 ARG A CA 1
ATOM 688 C C . ARG A 1 87 ? -7.231 -17.229 29.831 1.00 66.88 87 ARG A C 1
ATOM 690 O O . ARG A 1 87 ? -7.129 -16.121 29.255 1.00 66.88 87 ARG A O 1
#

pLDDT: mean 84.9, std 9.34, range [46.22, 94.38]

Foldseek 3Di:
DDQPPQLEDEPDQQAPRHDWQRAYQLVQFQHSPDDQSDVRRHGDNVRHDHDPVNVCVQCVPWDADPVRDTDDDDDDPWDADPVRDTD